Protein AF-A0A354HTA9-F1 (afdb_monomer_lite)

Secondary structure (DSSP, 8-state):
--SSS-TTS-EEEEEEE-TT--EEEEEEEEES--EEEEEE-TTS-EEEEETTTGGGTS--EEEEETTTTEEEEEE---SS-EEEEEETTEEEEEE--TT-SS--SS-EEEEEETTEEEEEEPPTT--EEEEEEETTEEEEEE--TTTSTT-EEEEE-TTT--EEEEEE-SSGGG--PPPP-

Foldseek 3Di:
DDDPDDPPWDWDKDWDAPPVRHTPDMDTPDTQFDFPEWEAAPVRWIWTQGQSQLVVVHQRIFIGDSVVRDTPDGDRDDSAHWYWYDDPRKIWIFGDAPPDPDHDQQTWIWIDHPNDIDTQTDDGQWHFHYWDDDPQWIWTQTDHPPPQQGGAIWIARPVVRDIGGPGRDHPHVPDDDDDDD

Radius of gyration: 17.02 Å; chains: 1; bounding box: 40×43×45 Å

Structure (mmCIF, N/CA/C/O backbone):
data_AF-A0A354HTA9-F1
#
_entry.id   AF-A0A354HTA9-F1
#
loop_
_atom_site.group_PDB
_atom_site.id
_atom_site.type_symbol
_atom_site.label_atom_id
_atom_site.label_alt_id
_atom_site.label_comp_id
_atom_site.label_asym_id
_atom_site.label_entity_id
_atom_site.label_seq_id
_atom_site.pdbx_PDB_ins_code
_atom_site.Cartn_x
_atom_site.Cartn_y
_atom_site.Cartn_z
_atom_site.occupancy
_atom_site.B_iso_or_equiv
_atom_site.auth_seq_id
_atom_site.auth_comp_id
_atom_site.auth_asym_id
_atom_site.auth_atom_id
_atom_site.pdbx_PDB_model_num
ATOM 1 N N . HIS A 1 1 ? -13.631 17.249 2.232 1.00 44.06 1 HIS A N 1
ATOM 2 C CA . HIS A 1 1 ? -13.610 15.897 2.816 1.00 44.06 1 HIS A CA 1
ATOM 3 C C . HIS A 1 1 ? -14.104 16.010 4.250 1.00 44.06 1 HIS A C 1
ATOM 5 O O . HIS A 1 1 ? -13.694 16.937 4.939 1.00 44.06 1 HIS A O 1
ATOM 11 N N . ASP A 1 2 ? -15.075 15.179 4.620 1.00 39.72 2 ASP A N 1
ATOM 12 C CA . ASP A 1 2 ? -16.177 15.480 5.551 1.00 39.72 2 ASP A CA 1
ATOM 13 C C . ASP A 1 2 ? -15.823 15.490 7.055 1.00 39.72 2 ASP A C 1
ATOM 15 O O . ASP A 1 2 ? -16.339 14.692 7.834 1.00 39.72 2 ASP A O 1
ATOM 19 N N . GLY A 1 3 ? -14.955 16.411 7.488 1.00 45.94 3 GLY A N 1
ATOM 20 C CA . GLY A 1 3 ? -14.592 16.596 8.899 1.00 45.94 3 GLY A CA 1
ATOM 21 C C . GLY A 1 3 ? -14.739 18.045 9.392 1.00 45.94 3 GLY A C 1
ATOM 22 O O . GLY A 1 3 ? -14.624 18.977 8.594 1.00 45.94 3 GLY A O 1
ATOM 23 N N . PRO A 1 4 ? -14.967 18.271 10.703 1.00 45.28 4 PRO A N 1
ATOM 24 C CA . PRO A 1 4 ? -14.874 19.597 11.307 1.00 45.28 4 PRO A CA 1
ATOM 25 C C . PRO A 1 4 ? -13.396 20.008 11.350 1.00 45.28 4 PRO A C 1
ATOM 27 O O . PRO A 1 4 ? -12.632 19.571 12.214 1.00 45.28 4 PRO A O 1
ATOM 30 N N . GLY A 1 5 ? -12.970 20.800 10.373 1.00 53.19 5 GLY A N 1
ATOM 31 C CA . GLY A 1 5 ? -11.563 21.099 10.156 1.00 53.19 5 GLY A CA 1
ATOM 32 C C . GLY A 1 5 ? -11.326 22.366 9.348 1.00 53.19 5 GLY A C 1
ATOM 33 O O . GLY A 1 5 ? -12.248 22.886 8.719 1.00 53.19 5 GLY A O 1
ATOM 34 N N . ASP A 1 6 ? -10.101 22.889 9.406 1.00 58.06 6 ASP A N 1
ATOM 35 C CA . ASP A 1 6 ? -9.699 24.048 8.611 1.00 58.06 6 ASP A CA 1
ATOM 36 C C . ASP A 1 6 ? -9.791 23.706 7.114 1.00 58.06 6 ASP A C 1
ATOM 38 O O . ASP A 1 6 ? -9.370 22.640 6.666 1.00 58.06 6 ASP A O 1
ATOM 42 N N . SER A 1 7 ? -10.325 24.635 6.324 1.00 59.72 7 SER A N 1
ATOM 43 C CA . SER A 1 7 ? -10.442 24.531 4.865 1.00 59.72 7 SER A CA 1
ATOM 44 C C . SER A 1 7 ? -9.105 24.328 4.136 1.00 59.72 7 SER A C 1
ATOM 46 O O . SER A 1 7 ? -9.100 23.956 2.962 1.00 59.72 7 SER A O 1
ATOM 48 N N . HIS A 1 8 ? -7.979 24.556 4.818 1.00 71.62 8 HIS A N 1
ATOM 49 C CA . HIS A 1 8 ? -6.628 24.364 4.293 1.00 71.62 8 HIS A CA 1
ATOM 50 C C . HIS A 1 8 ? -5.958 23.043 4.705 1.00 71.62 8 HIS A C 1
ATOM 52 O O . HIS A 1 8 ? -4.778 22.854 4.405 1.00 71.62 8 HIS A O 1
ATOM 58 N N . SER A 1 9 ? -6.676 22.114 5.345 1.00 72.69 9 SER A N 1
ATOM 59 C CA . SER A 1 9 ? -6.158 20.782 5.685 1.00 72.69 9 SER A CA 1
ATOM 60 C C . SER A 1 9 ? -6.993 19.645 5.094 1.00 72.69 9 SER A C 1
ATOM 62 O O . SER A 1 9 ? -8.187 19.777 4.831 1.00 72.69 9 SER A O 1
ATOM 64 N N . SER A 1 10 ? -6.346 18.502 4.852 1.00 77.12 10 SER A N 1
ATOM 65 C CA . SER A 1 10 ? -7.021 17.245 4.524 1.00 77.12 10 SER A CA 1
ATOM 66 C C . SER A 1 10 ? -7.589 16.610 5.793 1.00 77.12 10 SER A C 1
ATOM 68 O O . SER A 1 10 ? -7.002 16.710 6.869 1.00 77.12 10 SER A O 1
ATOM 70 N N . HIS A 1 11 ? -8.741 15.964 5.669 1.00 85.31 11 HIS A N 1
ATOM 71 C CA . HIS A 1 11 ? -9.450 15.337 6.776 1.00 85.31 11 HIS A CA 1
ATOM 72 C C . HIS A 1 11 ? -10.041 14.022 6.295 1.00 85.31 11 HIS A C 1
ATOM 74 O O . HIS A 1 11 ? -10.722 14.002 5.269 1.00 85.31 11 HIS A O 1
ATOM 80 N N . ALA A 1 12 ? -9.813 12.947 7.039 1.00 86.94 12 ALA A N 1
ATOM 81 C CA . ALA A 1 12 ? -10.370 11.638 6.754 1.00 86.94 12 ALA A CA 1
ATOM 82 C C . ALA A 1 12 ? -11.182 11.122 7.946 1.00 86.94 12 ALA A C 1
ATOM 84 O O . ALA A 1 12 ? -10.809 11.288 9.111 1.00 86.94 12 ALA A O 1
ATOM 85 N N . SER A 1 13 ? -12.291 10.470 7.619 1.00 90.31 13 SER A N 1
ATOM 86 C CA . SER A 1 13 ? -13.109 9.705 8.551 1.00 90.31 13 SER A CA 1
ATOM 87 C C . SER A 1 13 ? -13.227 8.287 8.009 1.00 90.31 13 SER A C 1
ATOM 89 O O . SER A 1 13 ? -13.369 8.097 6.801 1.00 90.31 13 SER A O 1
ATOM 91 N N . ILE A 1 14 ? -13.165 7.307 8.899 1.00 91.25 14 ILE A N 1
ATOM 92 C CA . ILE A 1 14 ? -13.400 5.899 8.588 1.00 91.25 14 ILE A CA 1
ATOM 93 C C . ILE A 1 14 ? -14.799 5.562 9.068 1.00 91.25 14 ILE A C 1
ATOM 95 O O . ILE A 1 14 ? -15.184 5.942 10.172 1.00 91.25 14 ILE A O 1
ATOM 99 N N . TYR A 1 15 ? -15.534 4.835 8.240 1.00 92.50 15 TYR A N 1
ATOM 100 C CA . TYR A 1 15 ? -16.823 4.253 8.575 1.00 92.50 15 TYR A CA 1
ATOM 101 C C . TYR A 1 15 ? -16.722 2.760 8.305 1.00 92.50 15 TYR A C 1
ATOM 103 O O . TYR A 1 15 ? -16.189 2.366 7.266 1.00 92.50 15 TYR A O 1
ATOM 111 N N . TRP A 1 16 ? -17.218 1.940 9.222 1.00 92.31 16 TRP A N 1
ATOM 112 C CA . TRP A 1 16 ? -17.259 0.494 9.041 1.00 92.31 16 TRP A CA 1
ATOM 113 C C . TRP A 1 16 ? -18.643 -0.040 9.368 1.00 92.31 16 TRP A C 1
ATOM 115 O O . TRP A 1 16 ? -19.397 0.541 10.155 1.00 92.31 16 TRP A O 1
ATOM 125 N N . PHE A 1 17 ? -18.979 -1.138 8.707 1.00 92.88 17 PHE A N 1
ATOM 126 C CA . PHE A 1 17 ? -20.306 -1.724 8.706 1.00 92.88 17 PHE A CA 1
ATOM 127 C C . PHE A 1 17 ? -20.215 -3.190 9.120 1.00 92.88 17 PHE A C 1
ATOM 129 O O . PHE A 1 17 ? -19.173 -3.820 8.932 1.00 92.88 17 PHE A O 1
ATOM 136 N N . ASP A 1 18 ? -21.290 -3.715 9.697 1.00 90.50 18 ASP A N 1
ATOM 137 C CA . ASP A 1 18 ? -21.422 -5.150 9.942 1.00 90.50 18 ASP A CA 1
ATOM 138 C C . ASP A 1 18 ? -21.742 -5.925 8.648 1.00 90.50 18 ASP A C 1
ATOM 140 O O . ASP A 1 18 ? -21.789 -5.365 7.547 1.00 90.50 18 ASP A O 1
ATOM 144 N N . GLN A 1 19 ? -21.929 -7.241 8.775 1.00 90.06 19 GLN A N 1
ATOM 145 C CA . GLN A 1 19 ? -22.193 -8.134 7.642 1.00 90.06 19 GLN A CA 1
ATOM 146 C C . GLN A 1 19 ? -23.539 -7.833 6.961 1.00 90.06 19 GLN A C 1
ATOM 148 O O . GLN A 1 19 ? -23.733 -8.154 5.789 1.00 90.06 19 GLN A O 1
ATOM 153 N N . GLU A 1 20 ? -24.449 -7.174 7.674 1.00 95.56 20 GLU A N 1
ATOM 154 C CA . GLU A 1 20 ? -25.753 -6.719 7.211 1.00 95.56 20 GLU A CA 1
ATOM 155 C C . GLU A 1 20 ? -25.718 -5.298 6.619 1.00 95.56 20 GLU A C 1
ATOM 157 O O . GLU A 1 20 ? -26.767 -4.760 6.257 1.00 95.56 20 GLU A O 1
ATOM 162 N N . PHE A 1 21 ? -24.529 -4.697 6.479 1.00 91.69 21 PHE A N 1
ATOM 163 C CA . PHE A 1 21 ? -24.318 -3.316 6.033 1.00 91.69 21 PHE A CA 1
ATOM 164 C C . PHE A 1 21 ? -24.939 -2.252 6.959 1.00 91.69 21 PHE A C 1
ATOM 166 O O . PHE A 1 21 ? -25.237 -1.132 6.531 1.00 91.69 21 PHE A O 1
ATOM 173 N N . THR A 1 22 ? -25.106 -2.557 8.244 1.00 95.75 22 THR A N 1
ATOM 174 C CA . THR A 1 22 ? -25.472 -1.574 9.271 1.00 95.75 22 THR A CA 1
ATOM 175 C C . THR A 1 22 ? -24.219 -0.859 9.758 1.00 95.75 22 THR A C 1
ATOM 177 O O . THR A 1 22 ? -23.176 -1.480 9.943 1.00 95.75 22 THR A O 1
ATOM 180 N N . LEU A 1 23 ? -24.296 0.460 9.972 1.00 94.31 23 LEU A N 1
ATOM 181 C CA . LEU A 1 23 ? -23.164 1.238 10.479 1.00 94.31 23 LEU A CA 1
ATOM 182 C C . LEU A 1 23 ? -22.762 0.732 11.873 1.00 94.31 23 LEU A C 1
ATOM 184 O O . LEU A 1 23 ? -23.483 0.954 12.845 1.00 94.31 23 LEU A O 1
ATOM 188 N N . ALA A 1 24 ? -21.598 0.093 11.954 1.00 93.00 24 ALA A N 1
ATOM 189 C CA . ALA A 1 24 ? -21.045 -0.454 13.187 1.00 93.00 24 ALA A CA 1
ATOM 190 C C . ALA A 1 24 ? -20.246 0.603 13.963 1.00 93.00 24 ALA A C 1
ATOM 192 O O . ALA A 1 24 ? -20.235 0.600 15.193 1.00 93.00 24 ALA A O 1
ATOM 193 N N . GLY A 1 25 ? -19.627 1.553 13.258 1.00 94.00 25 GLY A N 1
ATOM 194 C CA . GLY A 1 25 ? -18.963 2.683 13.890 1.00 94.00 25 GLY A CA 1
ATOM 195 C C . GLY A 1 25 ? -18.346 3.663 12.904 1.00 94.00 25 GLY A C 1
ATOM 196 O O . GLY A 1 25 ? -18.358 3.472 11.685 1.00 94.00 25 GLY A O 1
ATOM 197 N N . SER A 1 26 ? -17.828 4.757 13.458 1.00 94.25 26 SER A N 1
ATOM 198 C CA . SER A 1 26 ? -17.096 5.762 12.699 1.00 94.25 26 SER A CA 1
ATOM 199 C C . SER A 1 26 ? -15.999 6.392 13.540 1.00 94.25 26 SER A C 1
ATOM 201 O O . SER A 1 26 ? -16.209 6.656 14.724 1.00 94.25 26 SER A O 1
ATOM 203 N N . MET A 1 27 ? -14.874 6.715 12.912 1.00 92.56 27 MET A N 1
ATOM 204 C CA . MET A 1 27 ? -13.745 7.378 13.550 1.00 92.56 27 MET A CA 1
ATOM 205 C C . MET A 1 27 ? -13.273 8.548 12.694 1.00 92.56 27 MET A C 1
ATOM 207 O O . MET A 1 27 ? -13.000 8.392 11.506 1.00 92.56 27 MET A O 1
ATOM 211 N N . TYR A 1 28 ? -13.116 9.714 13.315 1.00 90.38 28 TYR A N 1
ATOM 212 C CA . TYR A 1 28 ? -12.448 10.856 12.699 1.00 90.38 28 TYR A CA 1
ATOM 213 C C . TYR A 1 28 ? -10.939 10.773 12.954 1.00 90.38 28 TYR A C 1
ATOM 215 O O . TYR A 1 28 ? -10.508 10.750 14.107 1.00 90.38 28 TYR A O 1
ATOM 223 N N . LEU A 1 29 ? -10.133 10.745 11.890 1.00 87.75 29 LEU A N 1
ATOM 224 C CA . LEU A 1 29 ? -8.673 10.622 11.999 1.00 87.75 29 LEU A CA 1
ATOM 225 C C . LEU A 1 29 ? -7.974 11.950 12.324 1.00 87.75 29 LEU A C 1
ATOM 227 O O . LEU A 1 29 ? -6.796 11.953 12.679 1.00 87.75 29 LEU A O 1
ATOM 231 N N . GLY A 1 30 ? -8.688 13.074 12.237 1.00 84.25 30 GLY A N 1
ATOM 232 C CA . GLY A 1 30 ? -8.146 14.399 12.526 1.00 84.25 30 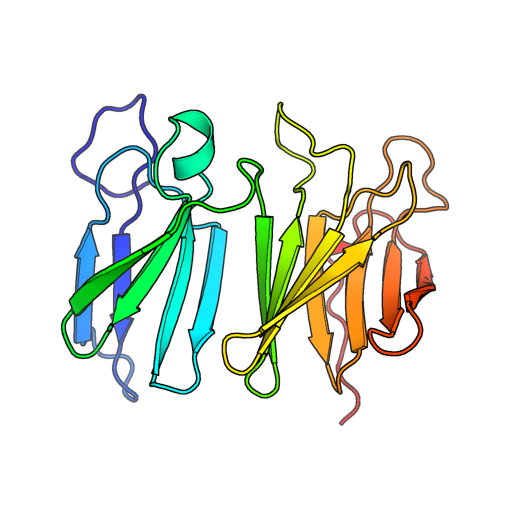GLY A CA 1
ATOM 233 C C . GLY A 1 30 ? -7.636 15.153 11.291 1.00 84.25 30 GLY A C 1
ATOM 234 O O . GLY A 1 30 ? -7.766 14.679 10.160 1.00 84.25 30 GLY A O 1
ATOM 235 N N . PRO A 1 31 ? -7.089 16.364 11.489 1.00 82.50 31 PRO A N 1
ATOM 236 C CA . PRO A 1 31 ? -6.480 17.153 10.422 1.00 82.50 31 PRO A CA 1
ATOM 237 C C . PRO A 1 31 ? -5.235 16.488 9.849 1.00 82.50 31 PRO A C 1
ATOM 239 O O . PRO A 1 31 ? -4.546 15.732 10.530 1.00 82.50 31 PRO A O 1
ATOM 242 N N . ASN A 1 32 ? -4.913 16.858 8.612 1.00 77.88 32 ASN A N 1
ATOM 243 C CA . ASN A 1 32 ? -3.751 16.381 7.871 1.00 77.88 32 ASN A CA 1
ATOM 244 C C . ASN A 1 32 ? -3.754 14.860 7.747 1.00 77.88 32 ASN A C 1
ATOM 246 O O . ASN A 1 32 ? -2.745 14.189 7.975 1.00 77.88 32 ASN A O 1
ATOM 250 N N . THR A 1 33 ? -4.919 14.328 7.384 1.00 80.81 33 THR A N 1
ATOM 251 C CA . THR A 1 33 ? -5.112 12.912 7.094 1.00 80.81 33 THR A CA 1
ATOM 252 C C . THR A 1 33 ? -5.683 12.742 5.692 1.00 80.81 33 THR A C 1
ATOM 254 O O . THR A 1 33 ? -6.671 13.370 5.312 1.00 80.81 33 THR A O 1
ATOM 257 N N . ALA A 1 34 ? -5.030 11.898 4.895 1.00 84.00 34 ALA A N 1
ATOM 258 C CA . ALA A 1 34 ? -5.496 11.502 3.572 1.00 84.00 34 ALA A CA 1
ATOM 259 C C . ALA A 1 34 ? -5.179 10.022 3.378 1.00 84.00 34 ALA A C 1
ATOM 261 O O . ALA A 1 34 ? -4.077 9.657 2.972 1.00 84.00 34 ALA A O 1
ATOM 262 N N . VAL A 1 35 ? -6.145 9.173 3.720 1.00 85.12 35 VAL A N 1
ATOM 263 C CA . VAL A 1 35 ? -6.026 7.726 3.545 1.00 85.12 35 VAL A CA 1
ATOM 264 C C . VAL A 1 35 ? -6.361 7.390 2.101 1.00 85.12 35 VAL A C 1
ATOM 266 O O . VAL A 1 35 ? -7.445 7.703 1.618 1.00 85.12 35 VAL A O 1
ATOM 269 N N . TRP A 1 36 ? -5.394 6.817 1.399 1.00 80.25 36 TRP A N 1
ATOM 270 C CA . TRP A 1 36 ? -5.480 6.545 -0.040 1.00 80.25 36 TRP A CA 1
ATOM 271 C C . TRP A 1 36 ? -5.604 5.057 -0.358 1.00 80.25 36 TRP A C 1
ATOM 273 O O . TRP A 1 36 ? -6.057 4.709 -1.445 1.00 80.25 36 TRP A O 1
ATOM 283 N N . SER A 1 37 ? -5.221 4.212 0.595 1.00 84.75 37 SER A N 1
ATOM 284 C CA . SER A 1 37 ? -5.372 2.763 0.559 1.00 84.75 37 SER A CA 1
ATOM 285 C C . SER A 1 37 ? -5.632 2.265 1.982 1.00 84.75 37 SER A C 1
ATOM 287 O O . SER A 1 37 ? -5.184 2.870 2.961 1.00 84.75 37 SER A O 1
ATOM 289 N N . MET A 1 38 ? -6.372 1.169 2.081 1.00 88.75 38 MET A N 1
ATOM 290 C CA . MET A 1 38 ? -6.623 0.434 3.316 1.00 88.75 38 MET A CA 1
ATOM 291 C C . MET A 1 38 ? -6.330 -1.031 3.019 1.00 88.75 38 MET A C 1
ATOM 293 O O . MET A 1 38 ? -6.842 -1.555 2.031 1.00 88.75 38 MET A O 1
ATOM 297 N N . ALA A 1 39 ? -5.499 -1.664 3.836 1.00 87.50 39 ALA A N 1
ATOM 298 C CA . ALA A 1 39 ? -5.095 -3.052 3.662 1.00 87.50 39 ALA A CA 1
ATOM 299 C C . ALA A 1 39 ? -5.481 -3.844 4.923 1.00 87.50 39 ALA A C 1
ATOM 301 O O . ALA A 1 39 ? -4.980 -3.512 5.999 1.00 87.50 39 ALA A O 1
ATOM 302 N N . PRO A 1 40 ? -6.391 -4.832 4.837 1.00 88.00 40 PRO A N 1
ATOM 303 C CA . PRO A 1 40 ? -6.692 -5.696 5.974 1.00 88.00 40 PRO A CA 1
ATOM 304 C C . PRO A 1 40 ? -5.451 -6.495 6.392 1.00 88.00 40 PRO A C 1
ATOM 306 O O . PRO A 1 40 ? -4.632 -6.871 5.554 1.00 88.00 40 PRO A O 1
ATOM 309 N N . MET A 1 41 ? -5.326 -6.734 7.694 1.00 87.81 41 MET A N 1
ATOM 310 C CA . MET A 1 41 ? -4.279 -7.539 8.321 1.00 87.81 41 MET A CA 1
ATOM 311 C C . MET A 1 41 ? -4.868 -8.863 8.832 1.00 87.81 41 MET A C 1
ATOM 313 O O . MET A 1 41 ? -6.077 -8.964 9.048 1.00 87.81 41 MET A O 1
ATOM 317 N N . GLU A 1 42 ? -4.018 -9.870 9.049 1.00 83.44 42 GLU A N 1
ATOM 318 C CA . GLU A 1 42 ? -4.429 -11.218 9.489 1.00 83.44 42 GLU A CA 1
ATOM 319 C C . GLU A 1 42 ? -5.217 -11.201 10.814 1.00 83.44 42 GLU A C 1
ATOM 321 O O . GLU A 1 42 ? -6.176 -11.950 10.993 1.00 83.44 42 GLU A O 1
ATOM 326 N N . ASP A 1 43 ? -4.865 -10.298 11.733 1.00 87.81 43 ASP A N 1
ATOM 327 C CA . ASP A 1 43 ? -5.519 -10.149 13.038 1.00 87.81 43 ASP A CA 1
ATOM 328 C C . ASP A 1 43 ? -6.865 -9.397 12.986 1.00 87.81 43 ASP A C 1
ATOM 330 O O . ASP A 1 43 ? -7.490 -9.163 14.022 1.00 87.81 43 ASP A O 1
ATOM 334 N N . GLY A 1 44 ? -7.330 -9.024 11.789 1.00 88.50 44 GLY A N 1
ATOM 335 C CA . GLY A 1 44 ? -8.558 -8.260 11.577 1.00 88.50 44 GLY A CA 1
ATOM 336 C C . GLY A 1 44 ? -8.400 -6.749 11.767 1.00 88.50 44 GLY A C 1
ATOM 337 O O . GLY A 1 44 ? -9.372 -6.012 11.572 1.00 88.50 44 GLY A O 1
ATOM 338 N N . SER A 1 45 ? -7.201 -6.266 12.108 1.00 92.81 45 SER A N 1
ATOM 339 C CA . SER A 1 45 ? -6.878 -4.843 12.028 1.00 92.81 45 SER A CA 1
ATOM 340 C C . SER A 1 45 ? -6.688 -4.401 10.571 1.00 92.81 45 SER A C 1
ATOM 342 O O . SER A 1 45 ? -6.680 -5.201 9.633 1.00 92.81 45 SER A O 1
ATOM 344 N N . ILE A 1 46 ? -6.601 -3.091 10.350 1.00 93.19 46 ILE A N 1
ATOM 345 C CA . ILE A 1 46 ? -6.492 -2.492 9.021 1.00 93.19 46 ILE A CA 1
ATOM 346 C C . ILE A 1 46 ? -5.307 -1.534 9.009 1.00 93.19 46 ILE A C 1
ATOM 348 O O . ILE A 1 46 ? -5.281 -0.552 9.754 1.00 93.19 46 ILE A O 1
ATOM 352 N N . LEU A 1 47 ? -4.355 -1.769 8.110 1.00 92.12 47 LEU A N 1
ATOM 353 C CA . LEU A 1 47 ? -3.299 -0.812 7.821 1.00 92.12 47 LEU A CA 1
ATOM 354 C C . LEU A 1 47 ? -3.855 0.304 6.933 1.00 92.12 47 LEU A C 1
ATOM 356 O O . LEU A 1 47 ? -4.292 0.087 5.801 1.00 92.12 47 LEU A O 1
ATOM 360 N N . LEU A 1 48 ? -3.815 1.525 7.447 1.00 91.62 48 LEU A N 1
ATOM 361 C CA . LEU A 1 48 ? -4.218 2.732 6.750 1.00 91.62 48 LEU A CA 1
ATOM 362 C C . LEU A 1 48 ? -2.994 3.442 6.194 1.00 91.62 48 LEU A C 1
ATOM 364 O O . LEU A 1 48 ? -2.062 3.799 6.921 1.00 91.62 48 LEU A O 1
ATOM 368 N N . LEU A 1 49 ? -3.056 3.721 4.900 1.00 88.50 49 LEU A N 1
ATOM 369 C CA . LEU A 1 49 ? -2.001 4.398 4.174 1.00 88.50 49 LEU A CA 1
ATOM 370 C C . LEU A 1 49 ? -2.279 5.915 4.167 1.00 88.50 49 LEU A C 1
ATOM 372 O O . LEU A 1 49 ? -2.859 6.459 3.217 1.00 88.50 49 LEU A O 1
ATOM 376 N N . ASN A 1 50 ? -1.875 6.597 5.248 1.00 87.25 50 ASN A N 1
ATOM 377 C CA . ASN A 1 50 ? -2.078 8.030 5.482 1.00 87.25 50 ASN A CA 1
ATOM 378 C C . ASN A 1 50 ? -1.028 8.894 4.761 1.00 87.25 50 ASN A C 1
ATOM 380 O O . ASN A 1 50 ? -0.051 9.380 5.334 1.00 87.25 50 ASN A O 1
ATOM 384 N N . ASN A 1 51 ? -1.320 9.211 3.507 1.00 79.69 51 ASN A N 1
ATOM 385 C CA . ASN A 1 51 ? -0.469 10.013 2.638 1.00 79.69 51 ASN A CA 1
ATOM 386 C C . ASN A 1 51 ? -0.343 11.486 3.072 1.00 79.69 51 ASN A C 1
ATOM 388 O O . ASN A 1 51 ? 0.429 12.230 2.489 1.00 79.69 51 ASN A O 1
ATOM 392 N N . SER A 1 52 ? -1.065 11.965 4.085 1.00 77.81 52 SER A N 1
ATOM 393 C CA . SER A 1 52 ? -0.795 13.310 4.626 1.00 77.81 52 SER A CA 1
ATOM 394 C C . SER A 1 52 ? 0.302 13.320 5.698 1.00 77.81 52 SER A C 1
ATOM 396 O O . SER A 1 52 ? 0.892 14.375 5.940 1.00 77.81 52 SER A O 1
ATOM 398 N N . GLY A 1 53 ? 0.623 12.164 6.297 1.00 72.12 53 GLY A N 1
ATOM 399 C CA . GLY A 1 53 ? 1.623 12.059 7.362 1.00 72.12 53 GLY A CA 1
ATOM 400 C C . GLY A 1 53 ? 3.019 12.501 6.913 1.00 72.12 53 GLY A C 1
ATOM 401 O O . GLY A 1 53 ? 3.679 13.289 7.594 1.00 72.12 53 GLY A O 1
ATOM 402 N N . PHE A 1 54 ? 3.433 12.106 5.705 1.00 70.31 54 PHE A N 1
ATOM 403 C CA . PHE A 1 54 ? 4.786 12.385 5.219 1.00 70.31 54 PHE A CA 1
ATOM 404 C C . PHE A 1 54 ? 5.079 13.881 5.022 1.00 70.31 54 PHE A C 1
ATOM 406 O O . PHE A 1 54 ? 6.185 14.342 5.309 1.00 70.31 54 PHE A O 1
ATOM 413 N N . VAL A 1 55 ? 4.103 14.674 4.552 1.00 66.00 55 VAL A N 1
ATOM 414 C CA . VAL A 1 55 ? 4.301 16.113 4.272 1.00 66.00 55 VAL A CA 1
ATOM 415 C C . VAL A 1 55 ? 4.691 16.864 5.548 1.00 66.00 55 VAL A C 1
ATOM 417 O O . VAL A 1 55 ? 5.409 17.863 5.483 1.00 66.00 55 VAL A O 1
ATOM 420 N N . GLN A 1 56 ? 4.244 16.359 6.698 1.00 68.31 56 GLN A N 1
ATOM 421 C CA . GLN A 1 56 ? 4.348 17.013 7.999 1.00 68.31 56 GLN A CA 1
ATOM 422 C C . GLN A 1 56 ? 5.299 16.305 8.965 1.00 68.31 56 GLN A C 1
ATOM 424 O O . GLN A 1 56 ? 5.324 16.657 10.145 1.00 68.31 56 GLN A O 1
ATOM 429 N N . ASN A 1 57 ? 6.080 15.331 8.479 1.00 71.56 57 ASN A N 1
ATOM 430 C CA . ASN A 1 57 ? 6.950 14.495 9.311 1.00 71.56 57 ASN A CA 1
ATOM 431 C C . ASN A 1 57 ? 6.180 13.852 10.483 1.00 71.56 57 ASN A C 1
ATOM 433 O O . ASN A 1 57 ? 6.620 13.872 11.633 1.00 71.56 57 ASN A O 1
ATOM 437 N N . GLN A 1 58 ? 4.979 13.367 10.174 1.00 77.50 58 GLN A N 1
ATOM 438 C CA . GLN A 1 58 ? 4.100 12.617 11.060 1.00 77.50 58 GLN A CA 1
ATOM 439 C C . GLN A 1 58 ? 4.079 11.144 10.621 1.00 77.50 58 GLN A C 1
ATOM 441 O O . GLN A 1 58 ? 4.439 10.847 9.475 1.00 77.50 58 GLN A O 1
ATOM 446 N N . PRO A 1 59 ? 3.603 10.231 11.486 1.00 83.81 59 PRO A N 1
ATOM 447 C CA . PRO A 1 59 ? 3.316 8.859 11.090 1.00 83.81 59 PRO A CA 1
ATOM 448 C C . PRO A 1 59 ? 2.376 8.809 9.880 1.00 83.81 59 PRO A C 1
ATOM 450 O O . PRO A 1 59 ? 1.295 9.408 9.880 1.00 83.81 59 PRO A O 1
ATOM 453 N N . ASP A 1 60 ? 2.806 8.109 8.840 1.00 85.62 60 ASP A N 1
ATOM 454 C CA . ASP A 1 60 ? 2.117 7.967 7.555 1.00 85.62 60 ASP A CA 1
ATOM 455 C C . ASP A 1 60 ? 1.518 6.556 7.380 1.00 85.62 60 ASP A C 1
ATOM 457 O O . ASP A 1 60 ? 0.626 6.363 6.556 1.00 85.62 60 ASP A O 1
ATOM 461 N N . LEU A 1 61 ? 1.882 5.607 8.243 1.00 89.00 61 LEU A N 1
ATOM 462 C CA . LEU A 1 61 ? 1.243 4.301 8.376 1.00 89.00 61 LEU A CA 1
ATOM 463 C C . LEU A 1 61 ? 0.519 4.218 9.728 1.00 89.00 61 LEU A C 1
ATOM 465 O O . LEU A 1 61 ? 1.114 4.468 10.780 1.00 89.00 61 LEU A O 1
ATOM 469 N N . LEU A 1 62 ? -0.773 3.886 9.716 1.00 91.69 62 LEU A N 1
ATOM 470 C CA . LEU A 1 62 ? -1.595 3.773 10.928 1.00 91.69 62 LEU A CA 1
ATOM 471 C C . LEU A 1 62 ? -2.248 2.392 10.976 1.00 91.69 62 LEU A C 1
ATOM 473 O O . LEU A 1 62 ? -2.787 1.956 9.967 1.00 91.69 62 LEU A O 1
ATOM 477 N N . VAL A 1 63 ? -2.255 1.732 12.132 1.00 93.62 63 VAL A N 1
ATOM 478 C CA . VAL A 1 63 ? -2.993 0.472 12.325 1.00 93.62 63 VAL A CA 1
ATOM 479 C C . VAL A 1 63 ? -4.303 0.784 13.033 1.00 93.62 63 VAL A C 1
ATOM 481 O O . VAL A 1 63 ? -4.291 1.335 14.133 1.00 93.62 63 VAL A O 1
ATOM 484 N N . PHE A 1 64 ? -5.420 0.477 12.381 1.00 95.06 64 PHE A N 1
ATOM 485 C CA . PHE A 1 64 ? -6.775 0.677 12.883 1.00 95.06 64 PHE A CA 1
ATOM 486 C C . PHE A 1 64 ? -7.382 -0.647 13.338 1.00 95.06 64 PHE A C 1
ATOM 488 O O . PHE A 1 64 ? -7.450 -1.593 12.559 1.00 95.06 64 PHE A O 1
ATOM 495 N N . ASP A 1 65 ? -7.855 -0.696 14.579 1.00 94.81 65 ASP A N 1
ATOM 496 C CA . ASP A 1 65 ? -8.615 -1.821 15.114 1.00 94.81 65 ASP A CA 1
ATOM 497 C C . ASP A 1 65 ? -10.119 -1.484 15.064 1.00 94.81 65 ASP A C 1
ATOM 499 O O . ASP A 1 65 ? -10.580 -0.637 15.840 1.00 94.81 65 ASP A O 1
ATOM 503 N N . PRO A 1 66 ? -10.908 -2.119 14.176 1.00 92.62 66 PRO A N 1
ATOM 504 C CA . PRO A 1 66 ? -12.343 -1.862 14.080 1.00 92.62 66 PRO A CA 1
ATOM 505 C C . PRO A 1 66 ? -13.150 -2.384 15.278 1.00 92.62 66 PRO A C 1
ATOM 507 O O . PRO A 1 66 ? -14.247 -1.878 15.523 1.00 92.62 66 PRO A O 1
ATOM 510 N N . ALA A 1 67 ? -12.641 -3.364 16.034 1.00 91.00 67 ALA A N 1
ATOM 511 C CA . ALA A 1 67 ? -13.308 -3.882 17.227 1.00 91.00 67 ALA A CA 1
ATOM 512 C C . ALA A 1 67 ? -13.195 -2.901 18.402 1.00 91.00 67 ALA A C 1
ATOM 514 O O . ALA A 1 67 ? -14.138 -2.758 19.182 1.00 91.00 67 ALA A O 1
ATOM 515 N N . GLN A 1 68 ? -12.062 -2.201 18.507 1.00 91.88 68 GLN A N 1
ATOM 516 C CA . GLN A 1 68 ? -11.844 -1.156 19.515 1.00 91.88 68 GLN A CA 1
ATOM 517 C C . GLN A 1 68 ? -12.254 0.243 19.028 1.00 91.88 68 GLN A C 1
ATOM 519 O O . GLN A 1 68 ? -12.519 1.129 19.839 1.00 91.88 68 GLN A O 1
ATOM 524 N N . GLY A 1 69 ? -12.353 0.443 17.712 1.00 93.06 69 GLY A N 1
ATOM 525 C CA . GLY A 1 69 ? -12.688 1.729 17.108 1.00 93.06 69 GLY A CA 1
ATOM 526 C C . GLY A 1 69 ? -11.572 2.766 17.252 1.00 93.06 69 GLY A C 1
ATOM 527 O O . GLY A 1 69 ? -11.864 3.955 17.391 1.00 93.06 69 GLY A O 1
ATOM 528 N N . GLU A 1 70 ? -10.305 2.340 17.233 1.00 94.69 70 GLU A N 1
ATOM 529 C CA . GLU A 1 70 ? -9.156 3.218 17.481 1.00 94.69 70 GLU A CA 1
ATOM 530 C C . GLU A 1 70 ? -7.918 2.895 16.633 1.00 94.69 70 GLU A C 1
ATOM 532 O O . GLU A 1 70 ? -7.778 1.815 16.060 1.00 94.69 70 GLU A O 1
ATOM 537 N N . ILE A 1 71 ? -6.993 3.860 16.566 1.00 94.62 71 ILE A N 1
ATOM 538 C CA . ILE A 1 71 ? -5.652 3.647 16.010 1.00 94.62 71 ILE A CA 1
ATOM 539 C C . ILE A 1 71 ? -4.752 3.082 17.107 1.00 94.62 71 ILE A C 1
ATOM 541 O O . ILE A 1 71 ? -4.375 3.811 18.027 1.00 94.62 71 ILE A O 1
ATOM 545 N N . THR A 1 72 ? -4.371 1.816 16.977 1.00 95.00 72 THR A N 1
ATOM 546 C CA . THR A 1 72 ? -3.557 1.092 17.962 1.00 95.00 72 THR A CA 1
ATOM 547 C C . THR A 1 72 ? -2.061 1.302 17.745 1.00 95.00 72 THR A C 1
ATOM 549 O O . THR A 1 72 ? -1.282 1.240 18.697 1.00 95.00 72 THR A O 1
ATOM 552 N N . GLN A 1 73 ? -1.638 1.605 16.511 1.00 93.50 73 GLN A N 1
ATOM 553 C CA . GLN A 1 73 ? -0.236 1.878 16.184 1.00 93.50 73 GLN A CA 1
ATOM 554 C C . GLN A 1 73 ? -0.080 3.015 15.177 1.00 93.50 73 GLN A C 1
ATOM 556 O O . GLN A 1 73 ? -0.917 3.233 14.300 1.00 93.50 73 GLN A O 1
ATOM 561 N N . LYS A 1 74 ? 1.039 3.734 15.296 1.00 91.31 74 LYS A N 1
ATOM 562 C CA . LYS A 1 74 ? 1.443 4.816 14.394 1.00 91.31 74 LYS A CA 1
ATOM 563 C C . LYS A 1 74 ? 2.902 4.616 14.020 1.00 91.31 74 LYS A C 1
ATOM 565 O O . LYS A 1 74 ? 3.764 4.641 14.896 1.00 91.31 74 LYS A O 1
ATOM 570 N N . ILE A 1 75 ? 3.167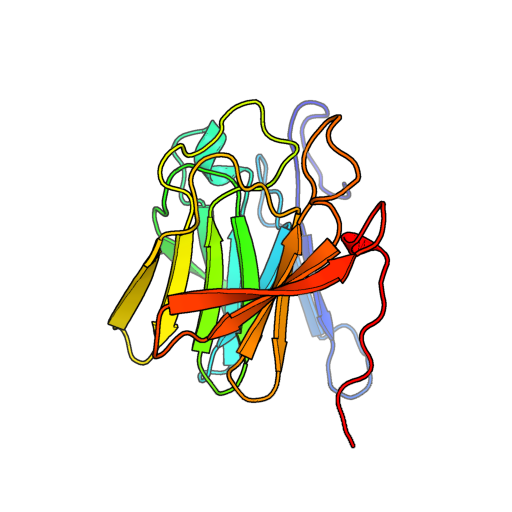 4.418 12.739 1.00 88.44 75 ILE A N 1
ATOM 571 C CA . ILE A 1 75 ? 4.475 4.023 12.224 1.00 88.44 75 ILE A CA 1
ATOM 572 C C . ILE A 1 75 ? 4.984 5.112 11.279 1.00 88.44 75 ILE A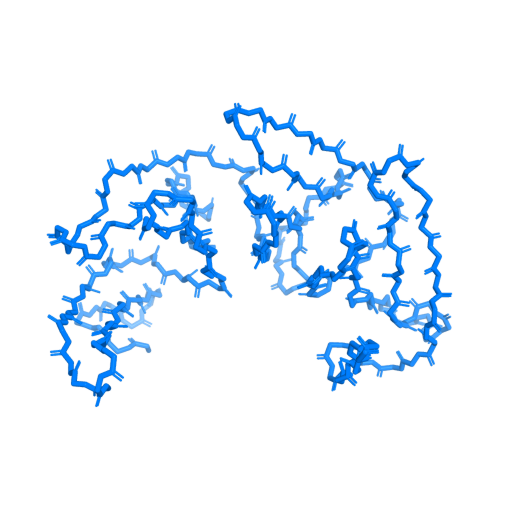 C 1
ATOM 574 O O . ILE A 1 75 ? 4.226 5.686 10.493 1.00 88.44 75 ILE A O 1
ATOM 578 N N . GLN A 1 76 ? 6.279 5.412 11.382 1.00 83.75 76 GLN A N 1
ATOM 579 C CA . GLN A 1 76 ? 6.965 6.270 10.425 1.00 83.75 76 GLN A CA 1
ATOM 580 C C . GLN A 1 76 ? 7.403 5.420 9.228 1.00 83.75 76 GLN A C 1
ATOM 582 O O . GLN A 1 76 ? 8.277 4.568 9.358 1.00 83.75 76 GLN A O 1
ATOM 587 N N . GLY A 1 77 ? 6.769 5.638 8.087 1.00 74.81 77 GLY A N 1
ATOM 588 C CA . GLY A 1 77 ? 7.072 5.025 6.802 1.00 74.81 77 GLY A CA 1
ATOM 589 C C . GLY A 1 77 ? 8.119 5.804 6.010 1.00 74.81 77 GLY A C 1
ATOM 590 O O . GLY A 1 77 ? 8.910 6.574 6.562 1.00 74.81 77 GLY A O 1
ATOM 591 N N . SER A 1 78 ? 8.141 5.576 4.693 1.00 69.94 78 SER A N 1
ATOM 592 C CA . SER A 1 78 ? 9.222 6.005 3.795 1.00 69.94 78 SER A CA 1
ATOM 593 C C . SER A 1 78 ? 9.294 7.520 3.567 1.00 69.94 78 SER A C 1
ATOM 595 O O . SER A 1 78 ? 10.274 8.009 3.007 1.00 69.94 78 SER A O 1
ATOM 597 N N . GLY A 1 79 ? 8.293 8.292 4.009 1.00 71.06 79 GLY A N 1
ATOM 598 C CA . GLY A 1 79 ? 8.258 9.739 3.794 1.00 71.06 79 GLY A CA 1
ATOM 599 C C . GLY A 1 79 ? 7.830 10.141 2.375 1.00 71.06 79 GLY A C 1
ATOM 600 O O . GLY A 1 79 ? 7.973 11.307 1.988 1.00 71.06 79 GLY A O 1
ATOM 601 N N . PHE A 1 80 ? 7.281 9.198 1.608 1.00 73.81 80 PHE A N 1
ATOM 602 C CA . PHE A 1 80 ? 6.770 9.396 0.256 1.00 73.81 80 PHE A CA 1
ATOM 603 C C . PHE A 1 80 ? 5.342 8.858 0.136 1.00 73.81 80 PHE A C 1
ATOM 605 O O . PHE A 1 80 ? 4.954 7.992 0.912 1.00 73.81 80 PHE A O 1
ATOM 612 N N . PRO A 1 81 ? 4.545 9.348 -0.827 1.00 74.94 81 PRO A N 1
ATOM 613 C CA . PRO A 1 81 ? 3.218 8.801 -1.041 1.00 74.94 81 PRO A CA 1
ATOM 614 C C . PRO A 1 81 ? 3.259 7.366 -1.567 1.00 74.94 81 PRO A C 1
ATOM 616 O O . PRO A 1 81 ? 4.100 7.032 -2.407 1.00 74.94 81 PRO A O 1
ATOM 619 N N . PHE A 1 82 ? 2.298 6.561 -1.127 1.00 81.94 82 PHE A N 1
ATOM 620 C CA . PHE A 1 82 ? 2.212 5.132 -1.409 1.00 81.94 82 PHE A CA 1
ATOM 621 C C . PHE A 1 82 ? 0.775 4.668 -1.677 1.00 81.94 82 PHE A C 1
ATOM 623 O O . PHE A 1 82 ? -0.193 5.227 -1.142 1.00 81.94 82 PHE A O 1
ATOM 630 N N . ARG A 1 83 ? 0.651 3.628 -2.510 1.00 86.94 83 ARG A N 1
ATOM 631 C CA . ARG A 1 83 ? -0.543 2.770 -2.618 1.00 86.94 83 ARG A CA 1
ATOM 632 C C . ARG A 1 83 ? -0.258 1.451 -1.929 1.00 86.94 83 ARG A C 1
ATOM 634 O O . ARG A 1 83 ? 0.900 1.069 -1.786 1.00 86.94 83 ARG A O 1
ATOM 641 N N . GLY A 1 84 ? -1.307 0.734 -1.563 1.00 88.12 84 GLY A N 1
ATOM 642 C CA . GLY A 1 84 ? -1.134 -0.635 -1.126 1.00 88.12 84 GLY A CA 1
ATOM 643 C C . GLY A 1 84 ? -2.366 -1.492 -1.300 1.00 88.12 84 GLY A C 1
ATOM 644 O O . GLY A 1 84 ? -3.483 -0.987 -1.426 1.00 88.12 84 GLY A O 1
ATOM 645 N N . VAL A 1 85 ? -2.109 -2.791 -1.307 1.00 90.06 85 VAL A N 1
ATOM 646 C CA . VAL A 1 85 ? -3.081 -3.869 -1.472 1.00 90.06 85 VAL A CA 1
ATOM 647 C C . VAL A 1 85 ? -2.678 -5.024 -0.557 1.00 90.06 85 VAL A C 1
ATOM 649 O O . VAL A 1 85 ? -1.492 -5.194 -0.270 1.00 90.06 85 VAL A O 1
ATOM 652 N N . ALA A 1 86 ? -3.657 -5.784 -0.075 1.00 89.06 86 ALA A N 1
ATOM 653 C CA . ALA A 1 86 ? -3.420 -7.014 0.671 1.00 89.06 86 ALA A CA 1
ATOM 654 C C . ALA A 1 86 ? -3.832 -8.225 -0.171 1.00 89.06 86 ALA A C 1
ATOM 656 O O . ALA A 1 86 ? -4.858 -8.162 -0.849 1.00 89.06 86 ALA A O 1
ATOM 657 N N . ASP A 1 87 ? -3.041 -9.293 -0.111 1.00 89.56 87 ASP A N 1
ATOM 658 C CA . ASP A 1 87 ? -3.315 -10.593 -0.738 1.00 89.56 87 ASP A CA 1
ATOM 659 C C . ASP A 1 87 ? -2.569 -11.687 0.040 1.00 89.56 87 ASP A C 1
ATOM 661 O O . ASP A 1 87 ? -1.418 -11.469 0.419 1.00 89.56 87 ASP A O 1
ATOM 665 N N . ASP A 1 88 ? -3.221 -12.822 0.312 1.00 85.81 88 ASP A N 1
ATOM 666 C CA . ASP A 1 88 ? -2.654 -13.981 1.031 1.00 85.81 88 ASP A CA 1
ATOM 667 C C . ASP A 1 88 ? -1.766 -13.614 2.248 1.00 85.81 88 ASP A C 1
ATOM 669 O O . ASP A 1 88 ? -0.572 -13.927 2.294 1.00 85.81 88 ASP A O 1
ATOM 673 N N . ASP A 1 89 ? -2.348 -12.909 3.228 1.00 84.81 89 ASP A N 1
ATOM 674 C CA . ASP A 1 89 ? -1.710 -12.459 4.485 1.00 84.81 89 ASP A CA 1
ATOM 675 C C . ASP A 1 89 ? -0.504 -11.515 4.316 1.00 84.81 89 ASP A C 1
ATOM 677 O O . ASP A 1 89 ? 0.228 -11.222 5.266 1.00 84.81 89 ASP A O 1
ATOM 681 N N . LYS A 1 90 ? -0.291 -10.997 3.104 1.00 90.25 90 LYS A N 1
ATOM 682 C CA . LYS A 1 90 ? 0.773 -10.043 2.789 1.00 90.25 90 LYS A CA 1
ATOM 683 C C . LYS A 1 90 ? 0.194 -8.678 2.488 1.00 90.25 90 LYS A C 1
ATOM 685 O O . LYS A 1 90 ? -0.869 -8.550 1.885 1.00 90.25 90 LYS A O 1
ATOM 690 N N . ILE A 1 91 ? 0.950 -7.644 2.841 1.00 90.25 91 ILE A N 1
ATOM 691 C CA . ILE A 1 91 ? 0.660 -6.267 2.438 1.00 90.25 91 ILE A CA 1
ATOM 692 C C . ILE A 1 91 ? 1.727 -5.820 1.454 1.00 90.25 91 ILE A C 1
ATOM 694 O O . ILE A 1 91 ? 2.918 -5.860 1.755 1.00 90.25 91 ILE A O 1
ATOM 698 N N . TYR A 1 92 ? 1.290 -5.349 0.296 1.00 92.12 92 TYR A N 1
ATOM 699 C CA . TYR A 1 92 ? 2.141 -4.847 -0.768 1.00 92.12 92 TYR A CA 1
ATOM 700 C C . TYR A 1 92 ? 1.997 -3.335 -0.816 1.00 92.12 92 TYR A C 1
ATOM 702 O O . TYR A 1 92 ? 0.900 -2.821 -1.017 1.00 92.12 92 TYR A O 1
ATOM 710 N N . ILE A 1 93 ? 3.099 -2.622 -0.621 1.00 90.06 93 ILE A N 1
ATOM 711 C CA . ILE A 1 93 ? 3.160 -1.165 -0.597 1.00 90.06 93 I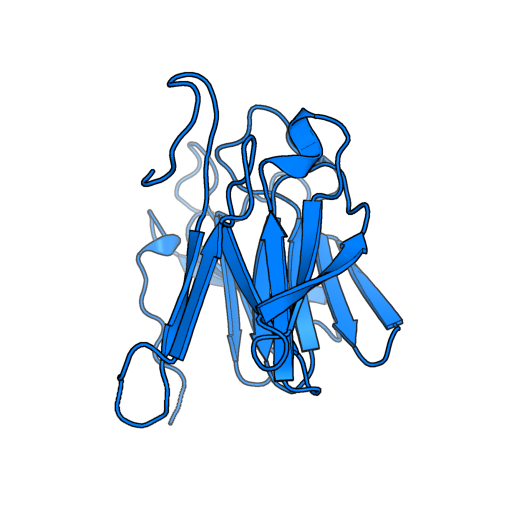LE A CA 1
ATOM 712 C C . ILE A 1 93 ? 3.969 -0.713 -1.805 1.00 90.06 93 ILE A C 1
ATOM 714 O O . ILE A 1 93 ? 5.167 -0.968 -1.893 1.00 90.06 93 ILE A O 1
ATOM 718 N N . LEU A 1 94 ? 3.310 -0.039 -2.739 1.00 89.25 94 LEU A N 1
ATOM 719 C CA . LEU A 1 94 ? 3.961 0.644 -3.845 1.00 89.25 94 LEU A CA 1
ATOM 720 C C . LEU A 1 94 ? 4.456 2.004 -3.351 1.00 89.25 94 LEU A C 1
ATOM 722 O O . LEU A 1 94 ? 3.659 2.920 -3.134 1.00 89.25 94 LEU A O 1
ATOM 726 N N . ASP A 1 95 ? 5.771 2.139 -3.207 1.00 81.00 95 ASP A N 1
ATOM 727 C CA . ASP A 1 95 ? 6.419 3.410 -2.916 1.00 81.00 95 ASP A CA 1
ATOM 728 C C . ASP A 1 95 ? 6.476 4.244 -4.198 1.00 81.00 95 ASP A C 1
ATOM 730 O O . ASP A 1 95 ? 7.231 3.919 -5.122 1.00 81.00 95 ASP A O 1
ATOM 734 N N . ARG A 1 96 ? 5.717 5.354 -4.189 1.00 70.50 96 ARG A N 1
ATOM 735 C CA . ARG A 1 96 ? 5.534 6.397 -5.216 1.00 70.50 96 ARG A CA 1
ATOM 736 C C . ARG A 1 96 ? 4.158 6.375 -5.874 1.00 70.50 96 ARG A C 1
ATOM 738 O O . ARG A 1 96 ? 3.802 5.454 -6.595 1.00 70.50 96 ARG A O 1
ATOM 745 N N . ILE A 1 97 ? 3.486 7.523 -5.777 1.00 60.12 97 ILE A N 1
ATOM 746 C CA . ILE A 1 97 ? 2.342 7.885 -6.617 1.00 60.12 97 ILE A CA 1
ATOM 747 C C . ILE A 1 97 ? 2.685 9.128 -7.437 1.00 60.12 97 ILE A C 1
ATOM 749 O O . ILE A 1 97 ? 3.222 10.119 -6.934 1.00 60.12 97 ILE A O 1
ATOM 753 N N . TRP A 1 98 ? 2.350 9.043 -8.720 1.00 55.34 98 TRP A N 1
ATOM 754 C CA . TRP A 1 98 ? 2.513 10.037 -9.782 1.00 55.34 98 TRP A CA 1
ATOM 755 C C . TRP A 1 98 ? 2.171 11.493 -9.402 1.00 55.34 98 TRP A C 1
ATOM 757 O O . TRP A 1 98 ? 2.855 12.419 -9.840 1.00 55.34 98 TRP A O 1
ATOM 767 N N . SER A 1 99 ? 1.163 11.730 -8.563 1.00 52.25 99 SER A N 1
ATOM 768 C CA . SER A 1 99 ? 0.635 13.077 -8.300 1.00 52.25 99 SER A CA 1
ATOM 769 C C . SER A 1 99 ? 1.339 13.853 -7.178 1.00 52.25 99 SER A C 1
ATOM 771 O O . SER A 1 99 ? 0.807 14.857 -6.702 1.00 52.25 99 SER A O 1
ATOM 773 N N . SER A 1 100 ? 2.516 13.416 -6.727 1.00 54.44 100 SER A N 1
ATOM 774 C CA . SER A 1 100 ? 3.251 14.085 -5.651 1.00 54.44 100 SER A CA 1
ATOM 775 C C . SER A 1 100 ? 4.367 14.983 -6.174 1.00 54.44 100 SER A C 1
ATOM 777 O O . SER A 1 100 ? 5.188 14.586 -6.998 1.00 54.44 100 SER A O 1
ATOM 779 N N . THR A 1 101 ? 4.466 16.190 -5.615 1.00 56.72 101 THR A N 1
ATOM 780 C CA . THR A 1 101 ? 5.608 17.104 -5.802 1.00 56.72 101 THR A CA 1
ATOM 781 C C . THR A 1 101 ? 6.910 16.570 -5.188 1.00 56.72 101 THR A C 1
ATOM 783 O O . THR A 1 101 ? 7.964 17.184 -5.354 1.00 56.72 101 THR A O 1
ATOM 786 N N . ARG A 1 102 ? 6.855 15.426 -4.491 1.00 58.88 102 ARG A N 1
ATOM 787 C CA . ARG A 1 102 ? 7.989 14.698 -3.910 1.00 58.88 102 ARG A CA 1
ATOM 788 C C . ARG A 1 102 ? 7.982 13.259 -4.420 1.00 58.88 102 ARG A C 1
ATOM 790 O O . ARG A 1 102 ? 7.080 12.490 -4.092 1.00 58.88 102 ARG A O 1
ATOM 797 N N . ILE A 1 103 ? 8.981 12.918 -5.228 1.00 62.94 103 ILE A N 1
ATOM 798 C CA . ILE A 1 103 ? 9.160 11.595 -5.834 1.00 62.94 103 ILE A CA 1
ATOM 799 C C . ILE A 1 103 ? 10.267 10.862 -5.076 1.00 62.94 103 ILE A C 1
ATOM 801 O O . ILE A 1 103 ? 11.362 11.412 -4.956 1.00 62.94 103 ILE A O 1
ATOM 805 N N . ASN A 1 104 ? 10.009 9.630 -4.618 1.00 66.31 104 ASN A N 1
ATOM 806 C CA . ASN A 1 104 ? 11.094 8.746 -4.197 1.00 66.31 104 ASN A CA 1
ATOM 807 C C . ASN A 1 104 ? 11.873 8.305 -5.443 1.00 66.31 104 ASN A C 1
ATOM 809 O O . ASN A 1 104 ? 11.280 7.773 -6.387 1.00 66.31 104 ASN A O 1
ATOM 813 N N . ALA A 1 105 ? 13.180 8.559 -5.465 1.00 64.75 105 ALA A N 1
ATOM 814 C CA . ALA A 1 105 ? 14.038 8.141 -6.565 1.00 64.75 105 ALA A CA 1
ATOM 815 C C . ALA A 1 105 ? 14.252 6.619 -6.583 1.00 64.75 105 ALA A C 1
ATOM 817 O O . ALA A 1 105 ? 14.424 6.079 -7.671 1.00 64.75 105 ALA A O 1
ATOM 818 N N . GLU A 1 106 ? 14.178 5.963 -5.419 1.00 68.62 106 GLU A N 1
ATOM 819 C CA . GLU A 1 106 ? 14.522 4.548 -5.222 1.00 68.62 106 GLU A CA 1
ATOM 820 C C . GLU A 1 106 ? 13.475 3.575 -5.779 1.00 68.62 106 GLU A C 1
ATOM 822 O O . GLU A 1 106 ? 13.867 2.504 -6.215 1.00 68.62 106 GLU A O 1
ATOM 827 N N . ARG A 1 107 ? 12.191 3.982 -5.834 1.00 80.94 107 ARG A N 1
ATOM 828 C CA . ARG A 1 107 ? 11.035 3.287 -6.458 1.00 80.94 107 ARG A CA 1
ATOM 829 C C . ARG A 1 107 ? 10.959 1.800 -6.122 1.00 80.94 107 ARG A C 1
ATOM 831 O O . ARG A 1 107 ? 11.670 0.981 -6.690 1.00 80.94 107 ARG A O 1
ATOM 838 N N . SER A 1 108 ? 10.010 1.425 -5.284 1.00 88.94 108 SER A N 1
ATOM 839 C CA . SER A 1 108 ? 9.957 0.059 -4.779 1.00 88.94 108 SER A CA 1
ATOM 840 C C . SER A 1 108 ? 8.546 -0.465 -4.623 1.00 88.94 108 SER A C 1
ATOM 842 O O . SER A 1 108 ? 7.590 0.294 -4.470 1.00 88.94 108 SER A O 1
ATOM 844 N N . VAL A 1 109 ? 8.445 -1.790 -4.602 1.00 92.19 109 VAL A N 1
ATOM 845 C CA . VAL A 1 109 ? 7.354 -2.469 -3.909 1.00 92.19 109 VAL A CA 1
ATOM 846 C C . VAL A 1 109 ? 7.915 -3.066 -2.625 1.00 92.19 109 VAL A C 1
ATOM 848 O O . VAL A 1 109 ? 8.863 -3.848 -2.666 1.00 92.19 109 VAL A O 1
ATOM 851 N N . THR A 1 110 ? 7.341 -2.692 -1.488 1.00 91.75 110 THR A N 1
ATOM 852 C CA . THR A 1 110 ? 7.650 -3.273 -0.181 1.00 91.75 110 THR A CA 1
ATOM 853 C C . THR A 1 110 ? 6.565 -4.277 0.188 1.00 91.75 110 THR A C 1
ATOM 855 O O . THR A 1 110 ? 5.389 -3.932 0.232 1.00 91.75 110 THR A O 1
ATOM 858 N N . ILE A 1 111 ? 6.956 -5.518 0.455 1.00 92.62 111 ILE A N 1
ATOM 859 C CA . ILE A 1 111 ? 6.082 -6.611 0.88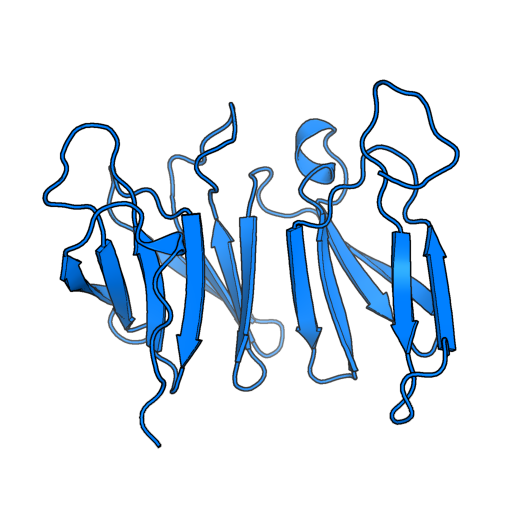2 1.00 92.62 111 ILE A CA 1
ATOM 860 C C . ILE A 1 111 ? 6.278 -6.815 2.380 1.00 92.62 111 ILE A C 1
ATOM 862 O O . ILE A 1 111 ? 7.403 -7.043 2.830 1.00 92.62 111 ILE A O 1
ATOM 866 N N . LEU A 1 112 ? 5.192 -6.741 3.142 1.00 89.62 112 LEU A N 1
ATOM 867 C CA . LEU A 1 112 ? 5.156 -7.029 4.571 1.00 89.62 112 LEU A CA 1
ATOM 868 C C . LEU A 1 112 ? 4.514 -8.399 4.791 1.00 89.62 112 LEU A C 1
ATOM 870 O O . LEU A 1 112 ? 3.414 -8.644 4.297 1.00 89.62 112 LEU A O 1
ATOM 874 N N . TYR A 1 113 ? 5.199 -9.270 5.530 1.00 89.12 113 TYR A N 1
ATOM 875 C CA . TYR A 1 113 ? 4.724 -10.608 5.889 1.00 89.12 113 TYR A CA 1
ATOM 876 C C . TYR A 1 113 ? 5.376 -11.072 7.192 1.00 89.12 113 TYR A C 1
ATOM 878 O O . TYR A 1 113 ? 6.602 -11.035 7.289 1.00 89.12 113 TYR A O 1
ATOM 886 N N . ASN A 1 114 ? 4.594 -11.527 8.178 1.00 83.94 114 ASN A N 1
ATOM 887 C CA . ASN A 1 114 ? 5.098 -12.050 9.460 1.00 83.94 114 ASN A CA 1
ATOM 888 C C . ASN A 1 114 ? 6.214 -11.185 10.078 1.00 83.94 114 ASN A C 1
ATOM 890 O O . ASN A 1 114 ? 7.339 -11.649 10.260 1.00 83.94 114 ASN A O 1
ATOM 894 N N . GLU A 1 115 ? 5.926 -9.900 10.315 1.00 79.44 115 GLU A N 1
ATOM 895 C CA . GLU A 1 115 ? 6.869 -8.897 10.862 1.00 79.44 115 GLU A CA 1
ATOM 896 C C . GLU A 1 115 ? 8.128 -8.638 10.011 1.00 79.44 115 GLU A C 1
ATOM 898 O O . GLU A 1 115 ? 8.998 -7.851 10.385 1.00 79.44 115 GLU A O 1
ATOM 903 N N . THR A 1 116 ? 8.228 -9.271 8.847 1.00 85.75 116 THR A N 1
ATOM 904 C CA . THR A 1 116 ? 9.361 -9.158 7.936 1.00 85.75 116 THR A CA 1
ATOM 905 C C . THR A 1 116 ? 8.987 -8.230 6.788 1.00 85.75 116 THR A C 1
ATOM 907 O O . THR A 1 116 ? 7.869 -8.285 6.274 1.00 85.75 116 THR A O 1
ATOM 910 N N . SER A 1 117 ? 9.928 -7.390 6.359 1.00 88.81 117 SER A N 1
ATOM 911 C CA . SER A 1 117 ? 9.781 -6.570 5.158 1.00 88.81 117 SER A CA 1
ATOM 912 C C . SER A 1 117 ? 10.771 -7.002 4.080 1.00 88.81 117 SER A C 1
ATOM 914 O O . SER A 1 117 ? 11.951 -7.232 4.345 1.00 88.81 117 SER A O 1
ATOM 916 N N . THR A 1 118 ? 10.281 -7.121 2.847 1.00 91.75 118 THR A N 1
ATOM 917 C CA . THR A 1 118 ? 11.102 -7.350 1.652 1.00 91.75 118 THR A CA 1
ATOM 918 C C . THR A 1 118 ? 10.834 -6.239 0.653 1.00 91.75 118 THR A C 1
ATOM 920 O O . THR A 1 118 ? 9.684 -5.981 0.317 1.00 91.75 118 THR A O 1
ATOM 923 N N . THR A 1 119 ? 11.883 -5.588 0.161 1.00 91.81 119 THR A N 1
ATOM 924 C CA . THR A 1 119 ? 11.766 -4.485 -0.798 1.00 91.81 119 THR A CA 1
ATOM 925 C C . THR A 1 119 ? 12.299 -4.925 -2.152 1.00 91.81 119 THR A C 1
ATOM 927 O O . THR A 1 119 ? 13.448 -5.352 -2.263 1.00 91.81 119 THR A O 1
ATOM 930 N N . ILE A 1 120 ? 11.470 -4.795 -3.185 1.00 93.69 120 ILE A N 1
ATOM 931 C CA . ILE A 1 120 ? 11.824 -5.077 -4.574 1.00 93.69 120 ILE A CA 1
ATOM 932 C C . ILE A 1 120 ? 12.025 -3.737 -5.291 1.00 93.69 120 ILE A C 1
ATOM 934 O O . ILE A 1 120 ? 11.068 -2.959 -5.381 1.00 93.69 120 ILE A O 1
ATOM 938 N N . PRO A 1 121 ? 13.237 -3.436 -5.793 1.00 91.06 121 PRO A N 1
ATOM 939 C CA . PRO A 1 121 ? 13.474 -2.217 -6.555 1.00 91.06 121 PRO A CA 1
ATOM 940 C C . PRO A 1 121 ? 12.781 -2.289 -7.920 1.00 91.06 121 PRO A C 1
ATOM 942 O O . PRO A 1 121 ? 12.784 -3.323 -8.588 1.00 91.06 121 PRO A O 1
ATOM 945 N N . LEU A 1 122 ? 12.217 -1.167 -8.354 1.00 89.00 122 LEU A N 1
ATOM 946 C CA . LEU A 1 122 ? 11.638 -0.981 -9.681 1.00 89.00 122 LEU A CA 1
ATOM 947 C C . LEU A 1 122 ? 12.629 -0.244 -10.593 1.00 89.00 122 LEU A C 1
ATOM 949 O O . LEU A 1 122 ? 13.477 0.503 -10.104 1.00 89.00 122 LEU A O 1
ATOM 953 N N . PRO A 1 123 ? 12.522 -0.394 -11.927 1.00 86.38 123 PRO A N 1
ATOM 954 C CA . PRO A 1 123 ? 13.415 0.294 -12.848 1.00 86.38 123 PRO A CA 1
ATOM 955 C C . PRO A 1 123 ? 13.410 1.818 -12.681 1.00 86.38 123 PRO A C 1
ATOM 957 O O . PRO A 1 123 ? 12.361 2.457 -12.513 1.00 86.38 123 PRO A O 1
ATOM 960 N N . ASP A 1 124 ? 14.587 2.420 -12.846 1.00 79.62 124 ASP A N 1
ATOM 961 C CA . ASP A 1 124 ? 14.725 3.865 -12.983 1.00 79.62 124 ASP A CA 1
ATOM 962 C C . ASP A 1 124 ? 13.805 4.382 -14.097 1.00 79.62 124 ASP A C 1
ATOM 964 O O . ASP A 1 124 ? 13.615 3.760 -15.140 1.00 79.62 124 ASP A O 1
ATOM 968 N N . GLY A 1 125 ? 13.202 5.549 -13.905 1.00 75.94 125 GLY A N 1
ATOM 969 C CA . GLY A 1 125 ? 12.249 6.099 -14.882 1.00 75.94 125 GLY A CA 1
ATOM 970 C C . GLY A 1 125 ? 10.812 5.556 -14.774 1.00 75.94 125 GLY A C 1
ATOM 971 O O . GLY A 1 125 ? 9.901 6.380 -14.878 1.00 75.94 125 GLY A O 1
ATOM 972 N N . LEU A 1 126 ? 10.591 4.325 -14.291 1.00 81.25 126 LEU A N 1
ATOM 973 C CA . LEU A 1 126 ? 9.254 3.734 -14.108 1.00 81.25 126 LEU A CA 1
ATOM 974 C C . LEU A 1 126 ? 8.381 4.461 -13.070 1.00 81.25 126 LEU A C 1
ATOM 976 O O . LEU A 1 126 ? 8.793 4.650 -11.924 1.00 81.25 126 LEU A O 1
ATOM 980 N N . GLY A 1 127 ? 7.190 4.903 -13.473 1.00 80.69 127 GLY A N 1
ATOM 981 C CA . GLY A 1 127 ? 6.160 5.454 -12.592 1.00 80.69 127 GLY A CA 1
ATOM 982 C C . GLY A 1 127 ? 4.917 4.577 -12.634 1.00 80.69 127 GLY A C 1
ATOM 983 O O . GLY A 1 127 ? 4.428 4.285 -13.718 1.00 80.69 127 GLY A O 1
ATOM 984 N N . ALA A 1 128 ? 4.422 4.170 -11.470 1.00 84.62 128 ALA A N 1
ATOM 985 C CA . ALA A 1 128 ? 3.162 3.452 -11.344 1.00 84.62 128 ALA A CA 1
ATOM 986 C C . ALA A 1 128 ? 2.161 4.297 -10.549 1.00 84.62 128 ALA A C 1
ATOM 988 O O . ALA A 1 128 ? 2.540 5.057 -9.654 1.00 84.62 128 ALA A O 1
ATOM 989 N N . GLU A 1 129 ? 0.895 4.215 -10.935 1.00 82.31 129 GLU A N 1
ATOM 990 C CA . GLU A 1 129 ? -0.209 4.927 -10.290 1.00 82.31 129 GLU A CA 1
ATOM 991 C C . GLU A 1 129 ? -0.936 4.057 -9.272 1.00 82.31 129 GLU A C 1
ATOM 993 O O . GLU A 1 129 ? -1.421 4.573 -8.258 1.00 82.31 129 GLU A O 1
ATOM 998 N N . ASP A 1 130 ? -0.999 2.755 -9.554 1.00 86.25 130 ASP A N 1
ATOM 999 C CA . ASP A 1 130 ? -1.747 1.795 -8.761 1.00 86.25 130 ASP A CA 1
ATOM 1000 C C . ASP A 1 130 ? -1.108 0.405 -8.749 1.00 86.25 130 ASP A C 1
ATOM 1002 O O . ASP A 1 130 ? -0.272 0.075 -9.601 1.00 86.25 130 ASP A O 1
ATOM 1006 N N . ILE A 1 131 ? -1.514 -0.388 -7.760 1.00 90.50 131 ILE A N 1
ATOM 1007 C CA . ILE A 1 131 ? -1.030 -1.741 -7.495 1.00 90.50 131 ILE A CA 1
ATOM 1008 C C . ILE A 1 131 ? -2.209 -2.689 -7.264 1.00 90.50 131 ILE A C 1
ATOM 1010 O O . ILE A 1 131 ? -3.163 -2.364 -6.564 1.00 90.50 131 ILE A O 1
ATOM 1014 N N . ALA A 1 132 ? -2.108 -3.893 -7.813 1.00 91.75 132 ALA A N 1
ATOM 1015 C CA . ALA A 1 132 ? -2.974 -5.020 -7.492 1.00 91.75 132 ALA A CA 1
ATOM 1016 C C . ALA A 1 132 ? -2.124 -6.283 -7.333 1.00 91.75 132 ALA A C 1
ATOM 1018 O O . ALA A 1 132 ? -0.994 -6.334 -7.816 1.00 91.75 132 ALA A O 1
ATOM 1019 N N . VAL A 1 133 ? -2.657 -7.306 -6.672 1.00 92.94 133 VAL A N 1
ATOM 1020 C CA . VAL A 1 133 ? -2.014 -8.621 -6.574 1.00 92.94 133 VAL A CA 1
ATOM 1021 C C . VAL A 1 133 ? -3.058 -9.690 -6.856 1.00 92.94 133 VAL A C 1
ATOM 1023 O O . VAL A 1 133 ? -4.224 -9.523 -6.504 1.00 92.94 133 VAL A O 1
ATOM 1026 N N . ASN A 1 134 ? -2.651 -10.739 -7.563 1.00 89.94 134 ASN A N 1
ATOM 1027 C CA . ASN A 1 134 ? -3.459 -11.934 -7.769 1.00 89.94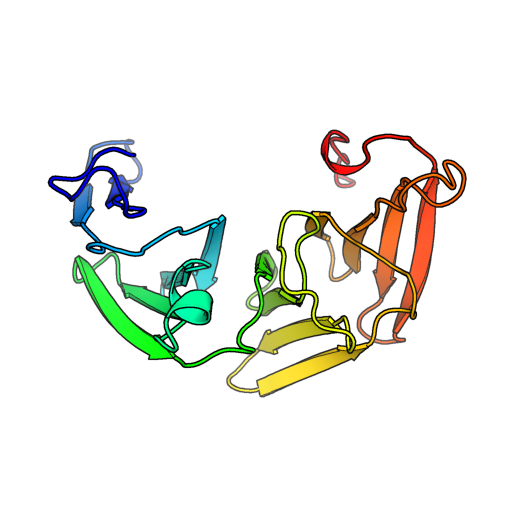 134 ASN A CA 1
ATOM 1028 C C . ASN A 1 134 ? -2.538 -13.140 -7.960 1.00 89.94 134 ASN A C 1
ATOM 1030 O O . ASN A 1 134 ? -1.595 -13.064 -8.752 1.00 89.94 134 ASN A O 1
ATOM 1034 N N . GLU A 1 135 ? -2.827 -14.242 -7.264 1.00 88.19 135 GLU A N 1
ATOM 1035 C CA . GLU A 1 135 ? -2.041 -15.486 -7.316 1.00 88.19 135 GLU A CA 1
ATOM 1036 C C . GLU A 1 135 ? -0.538 -15.241 -7.059 1.00 88.19 135 GLU A C 1
ATOM 1038 O O . GLU A 1 135 ? 0.329 -15.814 -7.720 1.00 88.19 135 GLU A O 1
ATOM 1043 N N . GLY A 1 136 ? -0.217 -14.328 -6.134 1.00 89.50 136 GLY A N 1
ATOM 1044 C CA . GLY A 1 136 ? 1.160 -13.971 -5.786 1.00 89.50 136 GLY A CA 1
ATOM 1045 C C . GLY A 1 136 ? 1.906 -13.101 -6.808 1.00 89.50 136 GLY A C 1
ATOM 1046 O O . GLY A 1 136 ? 3.048 -12.727 -6.547 1.00 89.50 136 GLY A O 1
ATOM 1047 N N . ILE A 1 137 ? 1.288 -12.729 -7.934 1.00 95.62 137 ILE A N 1
ATOM 1048 C CA . ILE A 1 137 ? 1.873 -11.814 -8.923 1.00 95.62 137 ILE A CA 1
ATOM 1049 C C . ILE A 1 137 ? 1.429 -10.382 -8.641 1.00 95.62 137 ILE A C 1
ATOM 1051 O O . ILE A 1 137 ? 0.240 -10.114 -8.467 1.00 95.62 137 ILE A O 1
ATOM 1055 N N . ILE A 1 138 ? 2.383 -9.449 -8.648 1.00 95.75 138 ILE A N 1
ATOM 1056 C CA . ILE A 1 138 ? 2.120 -8.023 -8.451 1.00 95.75 138 ILE A CA 1
ATOM 1057 C C . ILE A 1 138 ? 1.849 -7.374 -9.807 1.00 95.75 138 ILE A C 1
ATOM 1059 O O . ILE A 1 138 ? 2.661 -7.454 -10.724 1.00 95.75 138 ILE A O 1
ATOM 1063 N N . TYR A 1 139 ? 0.727 -6.682 -9.932 1.00 94.56 139 TYR A N 1
ATOM 1064 C CA . TYR A 1 139 ? 0.347 -5.928 -11.117 1.00 94.56 139 TYR A CA 1
ATOM 1065 C C . TYR A 1 139 ? 0.483 -4.436 -10.846 1.00 94.56 139 TYR A C 1
ATOM 1067 O O . TYR A 1 139 ? -0.077 -3.915 -9.884 1.00 94.56 139 TYR A O 1
ATOM 1075 N N . LEU A 1 140 ? 1.221 -3.745 -11.709 1.00 92.75 140 LEU A N 1
ATOM 1076 C CA . LEU A 1 140 ? 1.465 -2.311 -11.620 1.00 92.75 140 LEU A CA 1
ATOM 1077 C C . LEU A 1 140 ? 0.801 -1.606 -12.799 1.00 92.75 140 LEU A C 1
ATOM 1079 O O . LEU A 1 140 ? 1.090 -1.923 -13.956 1.00 92.75 140 LEU A O 1
ATOM 1083 N N . ALA A 1 141 ? -0.051 -0.626 -12.502 1.00 90.19 141 ALA A N 1
ATOM 1084 C CA . ALA A 1 141 ? -0.577 0.299 -13.498 1.00 90.19 141 ALA A CA 1
ATOM 1085 C C . ALA A 1 141 ? 0.478 1.375 -13.775 1.00 90.19 141 ALA A C 1
ATOM 1087 O O . ALA A 1 141 ? 0.603 2.351 -13.034 1.00 90.19 141 ALA A O 1
ATOM 1088 N N . VAL A 1 142 ? 1.287 1.155 -14.809 1.00 88.12 142 VAL A N 1
ATOM 1089 C CA . VAL A 1 142 ? 2.416 2.011 -15.170 1.00 88.12 142 VAL A CA 1
ATOM 1090 C C . VAL A 1 142 ? 1.966 3.100 -16.126 1.00 88.12 142 VAL A C 1
ATOM 1092 O O . VAL A 1 142 ? 1.260 2.860 -17.107 1.00 88.12 142 VAL A O 1
ATOM 1095 N N . TRP A 1 143 ? 2.441 4.305 -15.846 1.00 76.06 143 TRP A N 1
ATOM 1096 C CA . TRP A 1 143 ? 2.238 5.469 -16.682 1.00 76.06 143 TRP A CA 1
ATOM 1097 C C . TRP A 1 143 ? 3.549 6.255 -16.789 1.00 76.06 143 TRP A C 1
ATOM 1099 O O . TRP A 1 143 ? 4.166 6.635 -15.786 1.00 76.06 143 TRP A O 1
ATOM 1109 N N . GLN A 1 144 ? 4.001 6.506 -18.016 1.00 65.75 144 GLN A N 1
ATOM 1110 C CA . GLN A 1 144 ? 5.232 7.226 -18.312 1.00 65.75 144 GLN A CA 1
ATOM 1111 C C . GLN A 1 144 ? 4.932 8.454 -19.176 1.00 65.75 144 GLN A C 1
ATOM 1113 O O . GLN A 1 144 ? 4.695 8.373 -20.384 1.00 65.75 144 GLN A O 1
ATOM 1118 N N . ARG A 1 145 ? 5.025 9.637 -18.550 1.00 55.84 145 ARG A N 1
ATOM 1119 C CA . ARG A 1 145 ? 4.755 10.932 -19.192 1.00 55.84 145 ARG A CA 1
ATOM 1120 C C . ARG A 1 145 ? 5.426 11.048 -20.563 1.00 55.84 145 ARG A C 1
ATOM 1122 O O . ARG A 1 145 ? 6.645 11.172 -20.653 1.00 55.84 145 ARG A O 1
ATOM 1129 N N . GLY A 1 146 ? 4.604 11.130 -21.607 1.00 53.84 146 GLY A N 1
ATOM 1130 C CA . GLY A 1 146 ? 5.023 11.531 -22.951 1.00 53.84 146 GLY A CA 1
ATOM 1131 C C . GLY A 1 146 ? 5.681 10.443 -23.803 1.00 53.84 146 GLY A C 1
ATOM 1132 O O . GLY A 1 146 ? 6.110 10.769 -24.906 1.00 53.84 146 GLY A O 1
ATOM 1133 N N . ALA A 1 147 ? 5.755 9.193 -23.332 1.00 59.66 147 ALA A N 1
ATOM 1134 C CA . ALA A 1 147 ? 6.335 8.089 -24.102 1.00 59.66 147 ALA A CA 1
ATOM 1135 C C . ALA A 1 147 ? 5.279 7.202 -24.783 1.00 59.66 147 ALA A C 1
ATOM 1137 O O . ALA A 1 147 ? 5.536 6.721 -25.882 1.00 59.66 147 ALA A O 1
ATOM 1138 N N . GLY A 1 148 ? 4.086 7.031 -24.195 1.00 56.75 148 GLY A N 1
ATOM 1139 C CA . GLY A 1 148 ? 2.931 6.335 -24.786 1.00 56.75 148 GLY A CA 1
ATOM 1140 C C . GLY A 1 148 ? 3.087 4.819 -24.986 1.00 56.75 148 GLY A C 1
ATOM 1141 O O . GLY A 1 148 ? 2.134 4.095 -24.741 1.00 56.75 148 GLY A O 1
ATOM 1142 N N . SER A 1 149 ? 4.268 4.332 -25.381 1.00 63.34 149 SER A N 1
ATOM 1143 C CA . SER A 1 149 ? 4.564 2.911 -25.628 1.00 63.34 149 SER A CA 1
ATOM 1144 C C . SER A 1 149 ? 4.953 2.124 -24.370 1.00 63.34 149 SER A C 1
ATOM 1146 O O . SER A 1 149 ? 5.093 0.909 -24.400 1.00 63.34 149 SER A O 1
ATOM 1148 N N . SER A 1 150 ? 5.188 2.819 -23.261 1.00 74.94 150 SER A N 1
ATOM 1149 C CA . SER A 1 150 ? 5.537 2.251 -21.951 1.00 74.94 150 SER A CA 1
ATOM 1150 C C . SER A 1 150 ? 4.398 2.381 -20.934 1.00 74.94 150 SER A C 1
ATOM 1152 O O . SER A 1 150 ? 4.573 2.044 -19.767 1.00 74.94 150 SER A O 1
ATOM 1154 N N . ASP A 1 151 ? 3.247 2.905 -21.361 1.00 85.50 151 ASP A N 1
ATOM 1155 C CA . ASP A 1 151 ? 2.038 2.937 -20.542 1.00 85.50 151 ASP A CA 1
ATOM 1156 C C . ASP A 1 151 ? 1.378 1.560 -20.607 1.00 85.50 151 ASP A C 1
ATOM 1158 O O . ASP A 1 151 ? 1.301 0.931 -21.672 1.00 85.50 151 ASP A O 1
ATOM 1162 N N . GLY A 1 152 ? 0.922 1.054 -19.466 1.00 89.00 152 GLY A N 1
ATOM 1163 C CA . GLY A 1 152 ? 0.338 -0.273 -19.451 1.00 89.00 152 GLY A CA 1
ATOM 1164 C C . GLY A 1 152 ? 0.298 -0.961 -18.102 1.00 89.00 152 GLY A C 1
ATOM 1165 O O . GLY A 1 152 ? 0.683 -0.408 -17.076 1.00 89.00 152 GLY A O 1
ATOM 1166 N N . ILE A 1 153 ? -0.147 -2.213 -18.129 1.00 91.12 153 ILE A N 1
ATOM 1167 C CA . ILE A 1 153 ? -0.081 -3.100 -16.970 1.00 91.12 153 ILE A CA 1
ATOM 1168 C C . ILE A 1 153 ? 1.204 -3.905 -17.053 1.00 91.12 153 ILE A C 1
ATOM 1170 O O . ILE A 1 153 ? 1.480 -4.556 -18.066 1.00 91.12 153 ILE A O 1
ATOM 1174 N N . TYR A 1 154 ? 1.963 -3.889 -15.965 1.00 93.56 154 TYR A N 1
ATOM 1175 C CA . TYR A 1 154 ? 3.167 -4.687 -15.802 1.00 93.56 154 TYR A CA 1
ATOM 1176 C C . TYR A 1 154 ? 2.940 -5.738 -14.724 1.00 93.56 154 TYR A C 1
ATOM 1178 O O . TYR A 1 154 ? 2.408 -5.426 -13.666 1.00 93.56 154 TYR A O 1
ATOM 1186 N N . ALA A 1 155 ? 3.350 -6.972 -14.998 1.00 95.69 155 ALA A N 1
ATOM 1187 C CA . ALA A 1 155 ? 3.423 -8.043 -14.018 1.00 95.69 155 ALA A CA 1
ATOM 1188 C C . ALA A 1 155 ? 4.844 -8.093 -13.446 1.00 95.69 155 ALA A C 1
ATOM 1190 O O . ALA A 1 155 ? 5.808 -8.182 -14.209 1.00 95.69 155 ALA A O 1
ATOM 1191 N N . LEU A 1 156 ? 4.947 -8.018 -12.125 1.00 96.50 156 LEU A N 1
ATOM 1192 C CA . LEU A 1 156 ? 6.154 -8.180 -11.334 1.00 96.50 156 LEU A CA 1
ATOM 1193 C C . LEU A 1 156 ? 6.053 -9.498 -10.567 1.00 96.50 156 LEU A C 1
ATOM 1195 O O . LEU A 1 156 ? 5.155 -9.680 -9.744 1.00 96.50 156 LEU A O 1
ATOM 1199 N N . ASP A 1 157 ? 6.987 -10.400 -10.837 1.00 96.06 157 ASP A N 1
ATOM 1200 C CA . ASP A 1 157 ? 7.178 -11.610 -10.046 1.00 96.06 157 ASP A CA 1
ATOM 1201 C C . ASP A 1 157 ? 8.022 -11.270 -8.802 1.00 96.06 157 ASP A C 1
ATOM 1203 O O . ASP A 1 157 ? 9.174 -10.844 -8.945 1.00 96.06 157 ASP A O 1
ATOM 1207 N N . PRO A 1 158 ? 7.481 -11.420 -7.580 1.00 94.19 158 PRO A N 1
ATOM 1208 C CA . PRO A 1 158 ? 8.206 -11.076 -6.366 1.00 94.19 158 PRO A CA 1
ATOM 1209 C C . PRO A 1 158 ? 9.355 -12.032 -6.026 1.00 94.19 158 PRO A C 1
ATOM 1211 O O . PRO A 1 158 ? 10.242 -11.643 -5.267 1.00 94.19 158 PRO A O 1
ATOM 1214 N N . GLU A 1 159 ? 9.366 -13.258 -6.554 1.00 92.62 159 GLU A N 1
ATOM 1215 C CA . GLU A 1 159 ? 10.431 -14.232 -6.289 1.00 92.62 159 GLU A CA 1
ATOM 1216 C C . GLU A 1 159 ? 11.678 -13.942 -7.125 1.00 92.62 159 GLU A C 1
ATOM 1218 O O . GLU A 1 159 ? 12.808 -14.076 -6.650 1.00 92.62 159 GLU A O 1
ATOM 1223 N N . THR A 1 160 ? 11.474 -13.537 -8.378 1.00 93.88 160 THR A N 1
ATOM 1224 C CA . THR A 1 160 ? 12.559 -13.314 -9.343 1.00 93.88 160 THR A CA 1
ATOM 1225 C C . THR A 1 160 ? 12.906 -11.839 -9.531 1.00 93.88 160 THR A C 1
ATOM 1227 O O . THR A 1 160 ? 14.006 -11.521 -9.988 1.00 93.88 160 THR A O 1
ATOM 1230 N N . GLY A 1 161 ? 11.987 -10.933 -9.192 1.00 93.62 161 GLY A N 1
ATOM 1231 C CA . GLY A 1 161 ? 12.067 -9.515 -9.535 1.00 93.62 161 GLY A CA 1
ATOM 1232 C C . GLY A 1 161 ? 11.835 -9.236 -11.025 1.00 93.62 161 GLY A C 1
ATOM 1233 O O . GLY A 1 161 ? 12.088 -8.118 -11.479 1.00 93.62 161 GLY A O 1
ATOM 1234 N N . GLU A 1 162 ? 11.393 -10.228 -11.810 1.00 95.62 162 GLU A N 1
ATOM 1235 C CA . GLU A 1 162 ? 11.129 -10.047 -13.236 1.00 95.62 162 GLU A CA 1
ATOM 1236 C C . GLU A 1 162 ? 9.903 -9.151 -13.442 1.00 95.62 162 GLU A C 1
ATOM 1238 O O . GLU A 1 162 ? 8.802 -9.458 -12.986 1.00 95.62 162 GLU A O 1
ATOM 1243 N N . LEU A 1 163 ? 10.097 -8.048 -14.170 1.00 94.62 163 LEU A N 1
ATOM 1244 C CA . LEU A 1 163 ? 9.047 -7.101 -14.525 1.00 94.62 163 LEU A CA 1
ATOM 1245 C C . LEU A 1 163 ? 8.760 -7.172 -16.027 1.00 94.62 163 LEU A C 1
ATOM 1247 O O . LEU A 1 163 ? 9.628 -6.877 -16.852 1.00 94.62 163 LEU A O 1
ATOM 1251 N N . ARG A 1 164 ? 7.517 -7.490 -16.393 1.00 94.44 164 ARG A N 1
ATOM 1252 C CA . ARG A 1 164 ? 7.092 -7.638 -17.789 1.00 94.44 164 ARG A CA 1
ATOM 1253 C C . ARG A 1 164 ? 5.819 -6.857 -18.073 1.00 94.44 164 ARG A C 1
ATOM 1255 O O . ARG A 1 164 ? 4.815 -7.041 -17.394 1.00 94.44 164 ARG A O 1
ATOM 1262 N N . GLN A 1 165 ? 5.825 -6.048 -19.130 1.00 91.81 165 GLN A N 1
ATOM 1263 C CA . GLN A 1 165 ? 4.602 -5.432 -19.644 1.00 91.81 165 GLN A CA 1
ATOM 1264 C C . GLN A 1 165 ? 3.697 -6.521 -20.228 1.00 91.81 165 GLN A C 1
ATOM 1266 O O . GLN A 1 165 ? 4.112 -7.277 -21.107 1.00 91.81 165 GLN A O 1
ATOM 1271 N N . ILE A 1 166 ? 2.473 -6.619 -19.722 1.00 92.31 166 ILE A N 1
ATOM 1272 C CA . ILE A 1 166 ? 1.485 -7.608 -20.171 1.00 92.31 166 ILE A CA 1
ATOM 1273 C C . ILE A 1 166 ? 0.347 -6.978 -20.971 1.00 92.31 166 ILE A C 1
ATOM 1275 O O . ILE A 1 166 ? -0.285 -7.665 -21.770 1.00 92.31 166 ILE A O 1
ATOM 1279 N N . ILE A 1 167 ? 0.100 -5.681 -20.779 1.00 88.81 167 ILE A N 1
ATOM 1280 C CA . ILE A 1 167 ? -0.870 -4.897 -21.544 1.00 88.81 167 ILE A CA 1
ATOM 1281 C C . ILE A 1 167 ? -0.209 -3.564 -21.872 1.00 88.81 167 ILE A C 1
ATOM 1283 O O . ILE A 1 167 ? 0.230 -2.876 -20.959 1.00 88.81 167 ILE A O 1
ATOM 1287 N N . GLU A 1 168 ? -0.159 -3.196 -23.148 1.00 88.88 168 GLU A N 1
ATOM 1288 C CA . GLU A 1 168 ? 0.206 -1.849 -23.599 1.00 88.88 168 GLU A CA 1
ATOM 1289 C C . GLU A 1 168 ? -1.082 -1.054 -23.822 1.00 88.88 168 GLU A C 1
ATOM 1291 O O . GLU A 1 168 ? -1.911 -1.428 -24.655 1.00 88.88 168 GLU A O 1
ATOM 1296 N N . HIS A 1 169 ? -1.292 -0.001 -23.034 1.00 82.12 169 HIS A N 1
ATOM 1297 C CA . HIS A 1 169 ? -2.502 0.814 -23.107 1.00 82.12 169 HIS A CA 1
ATOM 1298 C C . HIS A 1 169 ? -2.291 2.142 -22.377 1.00 82.12 169 HIS A C 1
ATOM 1300 O O . HIS A 1 169 ? -1.691 2.186 -21.305 1.00 82.12 169 HIS A O 1
ATOM 1306 N N . GLN A 1 170 ? -2.832 3.223 -22.933 1.00 77.38 170 GLN A N 1
ATOM 1307 C CA . GLN A 1 170 ? -2.819 4.530 -22.274 1.00 77.38 170 GLN A CA 1
ATOM 1308 C C . GLN A 1 170 ? -3.768 4.527 -21.072 1.00 77.38 170 GLN A C 1
ATOM 1310 O O . GLN A 1 170 ? -4.832 3.930 -21.149 1.00 77.38 170 GLN A O 1
ATOM 1315 N N . ASP A 1 171 ? -3.433 5.218 -19.985 1.00 73.12 171 ASP A N 1
ATOM 1316 C CA . ASP A 1 171 ? -4.306 5.291 -18.796 1.00 73.12 171 ASP A CA 1
ATOM 1317 C C . ASP A 1 171 ? -4.604 3.909 -18.174 1.00 73.12 171 ASP A C 1
ATOM 1319 O O . ASP A 1 171 ? -5.750 3.482 -18.002 1.00 73.12 171 ASP A O 1
ATOM 1323 N N . ALA A 1 172 ? -3.538 3.161 -17.880 1.00 74.56 172 ALA A N 1
ATOM 1324 C CA . ALA A 1 172 ? -3.619 1.779 -17.418 1.00 74.56 172 ALA A CA 1
ATOM 1325 C C . ALA A 1 172 ? -4.353 1.601 -16.074 1.00 74.56 172 ALA A C 1
ATOM 1327 O O . ALA A 1 172 ? -4.861 0.516 -15.805 1.00 74.56 172 ALA A O 1
ATOM 1328 N N . SER A 1 173 ? -4.471 2.653 -15.256 1.00 68.94 173 SER A N 1
ATOM 1329 C CA . SER A 1 173 ? -5.217 2.628 -13.988 1.00 68.94 173 SER A CA 1
ATOM 1330 C C . SER A 1 173 ? -6.733 2.461 -14.175 1.00 68.94 173 SER A C 1
ATOM 1332 O O . SER A 1 173 ? -7.432 2.079 -13.240 1.00 68.94 173 SER A O 1
ATOM 1334 N N . SER A 1 174 ? -7.252 2.666 -15.390 1.00 70.25 174 SER A N 1
ATOM 1335 C CA . SER A 1 174 ? -8.664 2.439 -15.732 1.00 70.25 174 SER A CA 1
ATOM 1336 C C . SER A 1 174 ? -8.996 0.993 -16.137 1.00 70.25 174 SER A C 1
ATOM 1338 O O . SER A 1 174 ? -10.165 0.657 -16.359 1.00 70.25 174 SER A O 1
ATOM 1340 N N . ILE A 1 175 ? -7.990 0.121 -16.260 1.00 69.19 175 ILE A N 1
ATOM 1341 C CA . ILE A 1 175 ? -8.163 -1.227 -16.807 1.00 69.19 175 ILE A CA 1
ATOM 1342 C C . ILE A 1 175 ? -8.636 -2.189 -15.720 1.00 69.19 175 ILE A C 1
ATOM 1344 O O . ILE A 1 175 ? -7.924 -2.487 -14.765 1.00 69.19 175 ILE A O 1
ATOM 1348 N N . LEU A 1 176 ? -9.820 -2.764 -15.926 1.00 64.62 176 LEU A N 1
ATOM 1349 C CA . LEU A 1 176 ? -10.306 -3.891 -15.136 1.00 64.62 176 LEU A CA 1
ATOM 1350 C C . LEU A 1 176 ? -9.672 -5.188 -15.650 1.00 64.62 176 LEU A C 1
ATOM 1352 O O . LEU A 1 176 ? -10.099 -5.741 -16.666 1.00 64.62 176 LEU A O 1
ATOM 1356 N N . ALA A 1 177 ? -8.656 -5.684 -14.946 1.00 62.97 177 ALA A N 1
ATOM 1357 C CA . ALA A 1 177 ? -8.112 -7.012 -15.199 1.00 62.97 177 ALA A CA 1
ATOM 1358 C C . ALA A 1 177 ? -9.053 -8.074 -14.606 1.00 62.97 177 ALA A C 1
ATOM 1360 O O . ALA A 1 177 ? -9.324 -8.080 -13.407 1.00 62.97 177 ALA A O 1
ATOM 1361 N N . GLN A 1 178 ? -9.572 -8.976 -15.441 1.00 56.94 178 GLN A N 1
ATOM 1362 C CA . GLN A 1 178 ? -10.299 -10.147 -14.949 1.00 56.94 178 GLN A CA 1
ATOM 1363 C C . GLN A 1 178 ? -9.279 -11.172 -14.446 1.00 56.94 178 GLN A C 1
ATOM 1365 O O . GLN A 1 178 ? -8.468 -11.666 -15.233 1.00 56.94 178 GLN A O 1
ATOM 1370 N N . GLY A 1 179 ? -9.317 -11.487 -13.148 1.00 51.22 179 GLY A N 1
ATOM 1371 C CA . GLY A 1 179 ? -8.631 -12.662 -12.611 1.00 51.22 179 GLY A CA 1
ATOM 1372 C C . GLY A 1 179 ? -9.116 -13.911 -13.350 1.00 51.22 179 GLY A C 1
ATOM 1373 O O . GLY A 1 179 ? -10.293 -14.001 -13.716 1.00 51.22 179 GLY A O 1
ATOM 1374 N N . LYS A 1 180 ? -8.212 -14.850 -13.641 1.00 47.69 180 LYS A N 1
ATOM 1375 C CA . LYS A 1 180 ? -8.637 -16.145 -14.182 1.00 47.69 180 LYS A CA 1
ATOM 1376 C C . LYS A 1 180 ? -9.503 -16.835 -13.124 1.00 47.69 180 LYS A C 1
ATOM 1378 O O . LYS A 1 180 ? -9.130 -16.855 -11.958 1.00 47.69 180 LYS A O 1
ATOM 1383 N N . GLN A 1 181 ? -10.671 -17.317 -13.547 1.00 36.66 181 GLN A N 1
ATOM 1384 C CA . GLN A 1 181 ? -11.538 -18.175 -12.734 1.00 36.66 181 GLN A CA 1
ATOM 1385 C C . GLN A 1 181 ? -10.945 -19.573 -12.586 1.00 36.66 181 GLN A C 1
ATOM 1387 O O . GLN A 1 181 ? -10.315 -20.036 -13.568 1.00 36.66 181 GLN A O 1
#

pLDDT: mean 81.79, std 13.6, range [36.66, 96.5]

Sequence (181 aa):
HDGPGDSHSSHASIYWFDQEFTLAGSMYLGPNTAVWSMAPMEDGSILLLNNSGFVQNQPDLLVFDPAQGEITQKIQGSGFPFRGVADDDKIYILDRIWSSTRINAERSVTILYNETSTTIPLPDGLGAEDIAVNEGIIYLAVWQRGAGSSDGIYALDPETGELRQIIEHQDASSILAQGKQ